Protein AF-A0A1Q4F430-F1 (afdb_monomer_lite)

Sequence (88 aa):
MPALPRRFETINFYFVKAKLGYESFWVRDISYKLGEQPTIQVSLDGGFLNRYREFLLEKALFRNGLSRHALSDMYDFQVDDWLNGFDR

Secondary structure (DSSP, 8-state):
------TT-EEE-GGGHHHHS--EEEEEEEEEE-SSS-EEEEEEEES---HHHHHHHHHHHHTTSS-HHHHHTS-HHHHHHHHHHH--

pLDDT: mean 86.09, std 7.97, range [45.28, 94.69]

Radius of gyration: 15.35 Å; chains: 1; bounding box: 33×31×41 Å

Structure (mmCIF, N/CA/C/O backbone):
data_AF-A0A1Q4F430-F1
#
_entry.id   AF-A0A1Q4F430-F1
#
loop_
_atom_site.group_PDB
_atom_site.id
_atom_site.type_symbol
_atom_site.label_atom_id
_atom_site.label_alt_id
_atom_site.label_comp_id
_atom_site.label_asym_id
_atom_site.label_entity_id
_atom_site.label_seq_id
_atom_site.pdbx_PDB_ins_code
_atom_site.Cartn_x
_atom_site.Cartn_y
_atom_site.Cartn_z
_atom_site.occupancy
_atom_site.B_iso_or_equiv
_atom_site.auth_seq_id
_atom_site.auth_comp_id
_atom_site.auth_asym_id
_atom_site.auth_atom_id
_atom_site.pdbx_PDB_model_num
ATOM 1 N N . MET A 1 1 ? -2.497 -3.734 26.143 1.00 45.28 1 MET A N 1
ATOM 2 C CA . MET A 1 1 ? -2.268 -2.504 25.350 1.00 45.28 1 MET A CA 1
ATOM 3 C C . MET A 1 1 ? -2.883 -2.711 23.974 1.00 45.28 1 MET A C 1
ATOM 5 O O . MET A 1 1 ? -2.745 -3.821 23.472 1.00 45.28 1 MET A O 1
ATOM 9 N N . PRO A 1 2 ? -3.582 -1.727 23.385 1.00 60.81 2 PRO A N 1
ATOM 10 C CA . PRO A 1 2 ? -4.055 -1.836 22.005 1.00 60.81 2 PRO A CA 1
ATOM 11 C C . PRO A 1 2 ? -2.858 -2.031 21.060 1.00 60.81 2 PRO A C 1
ATOM 13 O O . PRO A 1 2 ? -1.851 -1.335 21.190 1.00 60.81 2 PRO A O 1
ATOM 16 N N . ALA A 1 3 ? -2.942 -3.010 20.158 1.00 69.06 3 ALA A N 1
ATOM 17 C CA . ALA A 1 3 ? -1.903 -3.269 19.168 1.00 69.06 3 ALA A CA 1
ATOM 18 C C . ALA A 1 3 ? -2.061 -2.276 18.012 1.00 69.06 3 ALA A C 1
ATOM 20 O O . ALA A 1 3 ? -3.067 -2.298 17.305 1.00 69.06 3 ALA A O 1
ATOM 21 N N . LEU A 1 4 ? -1.084 -1.384 17.849 1.00 80.00 4 LEU A N 1
ATOM 22 C CA . LEU A 1 4 ? -1.003 -0.525 16.674 1.00 80.00 4 LEU A CA 1
ATOM 23 C C . LEU A 1 4 ? -0.305 -1.299 15.556 1.00 80.00 4 LEU A C 1
ATOM 25 O O . LEU A 1 4 ? 0.824 -1.754 15.779 1.00 80.00 4 LEU A O 1
ATOM 29 N N . PRO A 1 5 ? -0.944 -1.450 14.383 1.00 83.62 5 PRO A N 1
ATOM 30 C CA . PRO A 1 5 ? -0.306 -2.103 13.255 1.00 83.62 5 PRO A CA 1
ATOM 31 C C . PRO A 1 5 ? 0.944 -1.329 12.838 1.00 83.62 5 PRO A C 1
ATOM 33 O O . PRO A 1 5 ? 1.046 -0.119 13.048 1.00 83.62 5 PRO A O 1
ATOM 36 N N . ARG A 1 6 ? 1.916 -2.026 12.258 1.00 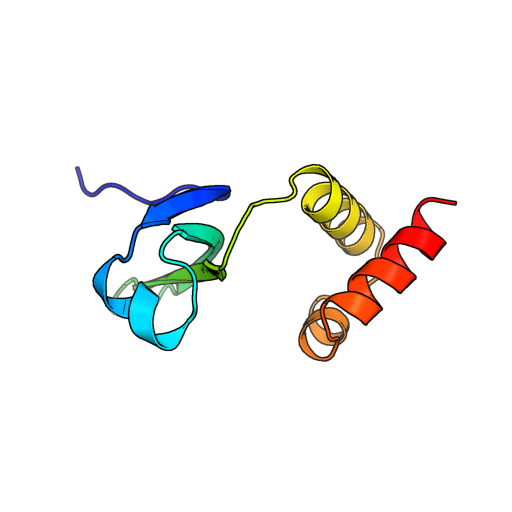89.06 6 ARG A N 1
ATOM 37 C CA . ARG A 1 6 ? 3.162 -1.437 11.755 1.00 89.06 6 ARG A CA 1
ATOM 38 C C . ARG A 1 6 ? 3.128 -1.353 10.242 1.00 89.06 6 ARG A C 1
ATOM 40 O O . ARG A 1 6 ? 2.530 -2.193 9.580 1.00 89.06 6 ARG A O 1
ATOM 47 N N . ARG A 1 7 ? 3.825 -0.367 9.675 1.00 90.94 7 ARG A N 1
ATOM 48 C CA . ARG A 1 7 ? 4.028 -0.313 8.225 1.00 90.94 7 ARG A CA 1
ATOM 49 C C . ARG A 1 7 ? 4.679 -1.613 7.752 1.00 90.94 7 ARG A C 1
ATOM 51 O O . ARG A 1 7 ? 5.585 -2.116 8.416 1.00 90.94 7 ARG A O 1
ATOM 58 N N . PHE A 1 8 ? 4.187 -2.146 6.637 1.00 92.62 8 PHE A N 1
ATOM 59 C CA . PHE A 1 8 ? 4.560 -3.440 6.058 1.00 92.62 8 PHE A CA 1
ATOM 60 C C . PHE A 1 8 ? 4.127 -4.686 6.845 1.00 92.62 8 PHE A C 1
ATOM 62 O O . PHE A 1 8 ? 4.447 -5.804 6.441 1.00 92.62 8 PHE A O 1
ATOM 69 N N . GLU A 1 9 ? 3.376 -4.534 7.938 1.00 92.00 9 GLU A N 1
ATOM 70 C CA . GLU A 1 9 ? 2.730 -5.667 8.598 1.00 92.00 9 GLU A CA 1
ATOM 71 C C . GLU A 1 9 ? 1.654 -6.266 7.690 1.00 92.00 9 GLU A C 1
ATOM 73 O O . GLU A 1 9 ? 0.962 -5.538 6.981 1.00 92.00 9 GLU A O 1
ATOM 78 N N . THR A 1 10 ? 1.523 -7.593 7.693 1.00 93.25 10 THR A N 1
ATOM 79 C CA . THR A 1 10 ? 0.527 -8.307 6.886 1.00 93.25 10 THR A CA 1
ATOM 80 C C . THR A 1 10 ? -0.692 -8.663 7.733 1.00 93.25 10 THR A C 1
ATOM 82 O O . THR A 1 10 ? -0.558 -9.226 8.816 1.00 93.25 10 THR A O 1
ATOM 85 N N . ILE A 1 11 ? -1.881 -8.370 7.215 1.00 91.94 11 ILE A N 1
ATOM 86 C CA . ILE A 1 11 ? -3.184 -8.652 7.812 1.00 91.94 11 ILE A CA 1
ATOM 87 C C . ILE A 1 11 ? -3.981 -9.504 6.822 1.00 91.94 11 ILE A C 1
ATOM 89 O O . ILE A 1 11 ? -4.054 -9.189 5.635 1.00 91.94 11 ILE A O 1
ATOM 93 N N . ASN A 1 12 ? -4.595 -10.582 7.309 1.00 92.88 12 ASN A N 1
ATOM 94 C CA . ASN A 1 12 ? -5.368 -11.497 6.471 1.00 92.88 12 ASN A CA 1
ATOM 95 C C . ASN A 1 12 ? -6.875 -11.300 6.679 1.00 92.88 12 ASN A C 1
ATOM 97 O O . ASN A 1 12 ? -7.379 -11.423 7.796 1.00 92.88 12 ASN A O 1
ATOM 101 N N . PHE A 1 13 ? -7.603 -11.076 5.587 1.00 92.88 13 PHE A N 1
ATOM 102 C CA . PHE A 1 13 ? -9.061 -11.005 5.543 1.00 92.88 13 PHE A CA 1
ATOM 103 C C . PHE A 1 13 ? -9.615 -12.139 4.679 1.00 92.88 13 PHE A C 1
ATOM 105 O O . PHE A 1 13 ? -9.951 -11.967 3.510 1.00 92.88 13 PHE A O 1
ATOM 112 N N . TYR A 1 14 ? -9.755 -13.329 5.259 1.00 92.38 14 TYR A N 1
ATOM 113 C CA . TYR A 1 14 ? -10.222 -14.507 4.515 1.00 92.38 14 TYR A CA 1
ATOM 114 C C . TYR A 1 14 ? -11.604 -14.319 3.869 1.00 92.38 14 TYR A C 1
ATOM 116 O O . TYR A 1 14 ? -11.875 -14.881 2.810 1.00 92.38 14 TYR A O 1
ATOM 124 N N . PHE A 1 15 ? -12.463 -13.486 4.464 1.00 93.62 15 PHE A N 1
ATOM 125 C CA . PHE A 1 15 ? -13.818 -13.245 3.968 1.00 93.62 15 PHE A CA 1
ATOM 126 C C . PHE A 1 15 ? -13.870 -12.488 2.630 1.00 93.62 15 PHE A C 1
ATOM 128 O O . PHE A 1 15 ? -14.877 -12.588 1.932 1.00 93.62 15 PHE A O 1
ATOM 135 N N . VAL A 1 16 ? -12.818 -11.755 2.234 1.00 92.81 16 VAL A N 1
ATOM 136 C CA . VAL A 1 16 ? -12.804 -11.022 0.948 1.00 92.81 16 VAL A CA 1
ATOM 137 C C . VAL A 1 16 ? -12.203 -11.820 -0.207 1.00 92.81 16 VAL A C 1
ATOM 139 O O . VAL A 1 16 ? -12.333 -11.402 -1.360 1.00 92.81 16 VAL A O 1
ATOM 142 N N . LYS A 1 17 ? -11.602 -12.986 0.072 1.00 91.88 17 LYS A N 1
ATOM 143 C CA . LYS A 1 17 ? -10.880 -13.803 -0.917 1.00 91.88 17 LYS A CA 1
ATOM 144 C C . LYS A 1 17 ? -11.719 -14.113 -2.152 1.00 91.88 17 LYS A C 1
ATOM 146 O O . LYS A 1 17 ? -11.239 -13.971 -3.271 1.00 91.88 17 LYS A O 1
ATOM 151 N N . ALA A 1 18 ? -12.987 -14.478 -1.957 1.00 92.56 18 ALA A N 1
ATOM 152 C CA . ALA A 1 18 ? -13.892 -14.827 -3.051 1.00 92.56 18 ALA A CA 1
ATOM 153 C C . ALA A 1 18 ? -14.161 -13.658 -4.017 1.00 92.56 18 ALA A C 1
ATOM 155 O O . ALA A 1 18 ? -14.453 -13.890 -5.185 1.00 92.56 18 ALA A O 1
ATOM 156 N N . LYS A 1 19 ? -14.060 -12.409 -3.541 1.00 93.62 19 LYS A N 1
ATOM 157 C CA . LYS A 1 19 ? -14.311 -11.208 -4.346 1.00 93.62 19 LYS A CA 1
ATOM 158 C C . LYS A 1 19 ? -13.041 -10.654 -4.990 1.00 93.62 19 LYS A C 1
ATOM 160 O O . LYS A 1 19 ? -13.106 -10.163 -6.110 1.00 93.62 19 LYS A O 1
ATOM 165 N N . LEU A 1 20 ? -11.920 -10.678 -4.270 1.00 91.88 20 LEU A N 1
ATOM 166 C CA . LEU A 1 20 ? -10.685 -10.000 -4.681 1.00 91.88 20 LEU A CA 1
ATOM 167 C C . LEU A 1 20 ? -9.618 -10.947 -5.247 1.00 91.88 20 LEU A C 1
ATOM 169 O O . LEU A 1 20 ? -8.676 -10.485 -5.879 1.00 91.88 20 LEU A O 1
ATOM 173 N N . GLY A 1 21 ? -9.747 -12.261 -5.040 1.00 91.31 21 GLY A N 1
ATOM 174 C CA . GLY A 1 21 ? -8.756 -13.256 -5.468 1.00 91.31 21 GLY A CA 1
ATOM 175 C C . GLY A 1 21 ? -7.554 -13.400 -4.527 1.00 91.31 21 GLY A C 1
ATOM 176 O O . GLY A 1 21 ? -6.729 -14.288 -4.725 1.00 91.31 21 GLY A O 1
ATOM 177 N N . TYR A 1 22 ? -7.472 -12.580 -3.478 1.00 91.25 22 TYR A N 1
ATOM 178 C CA . TYR A 1 22 ? -6.451 -12.634 -2.434 1.00 91.25 22 TYR A CA 1
ATOM 179 C C . TYR A 1 22 ? -7.063 -12.324 -1.059 1.00 91.25 22 TYR A C 1
ATOM 181 O O . TYR A 1 22 ? -8.044 -11.584 -0.957 1.00 91.25 22 TYR A O 1
ATOM 189 N N . GLU A 1 23 ? -6.495 -12.901 0.003 1.00 93.62 23 GLU A N 1
ATOM 190 C CA . GLU A 1 23 ? -6.861 -12.600 1.398 1.00 93.62 23 GLU A CA 1
ATOM 191 C C . GLU A 1 23 ? -5.815 -11.776 2.153 1.00 93.62 23 GLU A C 1
ATOM 193 O O . GLU A 1 23 ? -6.128 -11.241 3.214 1.00 93.62 23 GLU A O 1
ATOM 198 N N . SER A 1 24 ? -4.583 -11.707 1.649 1.00 94.00 24 SER A N 1
ATOM 199 C CA . SER A 1 24 ? -3.470 -11.057 2.336 1.00 94.00 24 SER A CA 1
ATOM 200 C C . SER A 1 24 ? -3.338 -9.609 1.901 1.00 94.00 24 SER A C 1
ATOM 202 O O . SER A 1 24 ? -3.313 -9.300 0.708 1.00 94.00 24 SER A O 1
ATOM 204 N N . PHE A 1 25 ? -3.235 -8.738 2.895 1.00 94.69 25 PHE A N 1
ATOM 205 C CA . PHE A 1 25 ? -3.044 -7.309 2.737 1.00 94.69 25 PHE A CA 1
ATOM 206 C C . PHE A 1 25 ? -1.863 -6.876 3.578 1.00 94.69 25 PHE A C 1
ATOM 208 O O . PHE A 1 25 ? -1.638 -7.428 4.650 1.00 94.69 25 PHE A O 1
ATOM 215 N N . TRP A 1 26 ? -1.134 -5.865 3.141 1.00 94.56 26 TRP A N 1
ATOM 216 C CA . TRP A 1 26 ? -0.054 -5.281 3.920 1.00 94.56 26 TRP A CA 1
ATOM 217 C C . TRP A 1 26 ? -0.336 -3.812 4.218 1.00 94.56 26 TRP A C 1
ATOM 219 O O . TRP A 1 26 ? -1.010 -3.111 3.463 1.00 94.56 26 TRP A O 1
ATOM 229 N N . VAL A 1 27 ? 0.156 -3.348 5.363 1.00 92.69 27 VAL A N 1
ATOM 230 C CA . VAL A 1 27 ? -0.034 -1.972 5.822 1.00 92.69 27 VAL A CA 1
ATOM 231 C C . VAL A 1 27 ? 0.842 -1.036 5.001 1.00 92.69 27 VAL A C 1
ATOM 233 O O . VAL A 1 27 ? 2.059 -0.986 5.199 1.00 92.69 27 VAL A O 1
ATOM 236 N N . ARG A 1 28 ? 0.221 -0.269 4.103 1.00 90.88 28 ARG A N 1
ATOM 237 C CA . ARG A 1 28 ? 0.910 0.719 3.270 1.00 90.88 28 ARG A CA 1
ATOM 238 C C . ARG A 1 28 ? 1.277 1.967 4.049 1.00 90.88 28 ARG A C 1
ATOM 240 O O . ARG A 1 28 ? 2.424 2.407 4.007 1.00 90.88 28 ARG A O 1
ATOM 247 N N . ASP A 1 29 ? 0.292 2.541 4.729 1.00 88.94 29 ASP A N 1
ATOM 248 C CA . ASP A 1 29 ? 0.443 3.813 5.427 1.00 88.94 29 ASP A CA 1
ATOM 249 C C . ASP A 1 29 ? -0.448 3.877 6.666 1.00 88.94 29 ASP A C 1
ATOM 251 O O . ASP A 1 29 ? -1.527 3.278 6.710 1.00 88.94 29 ASP A O 1
ATOM 255 N N . ILE A 1 30 ? 0.011 4.616 7.673 1.00 90.38 30 ILE A N 1
ATOM 256 C CA . ILE A 1 30 ? -0.711 4.833 8.924 1.00 90.38 30 ILE A CA 1
ATOM 257 C C . ILE A 1 30 ? -0.800 6.334 9.139 1.00 90.38 30 ILE A C 1
ATOM 259 O O . ILE A 1 30 ? 0.199 7.001 9.403 1.00 90.38 30 ILE A O 1
ATOM 263 N N . SER A 1 31 ? -2.018 6.855 9.053 1.00 87.81 31 SER A N 1
ATOM 264 C CA . SER A 1 31 ? -2.296 8.273 9.234 1.00 87.81 31 SER A CA 1
ATOM 265 C C . SER A 1 31 ? -3.035 8.512 10.544 1.00 87.81 31 SER A C 1
ATOM 267 O O . SER A 1 31 ? -3.951 7.775 10.919 1.00 87.81 31 SER A O 1
ATOM 269 N N . TYR A 1 32 ? -2.622 9.561 11.245 1.00 87.50 32 TYR A N 1
ATOM 270 C CA . TYR A 1 32 ? -3.192 9.963 12.523 1.00 87.50 32 TYR A CA 1
ATOM 271 C C . TYR A 1 32 ? -3.958 11.262 12.324 1.00 87.50 32 TYR A C 1
ATOM 273 O O . TYR A 1 32 ? -3.399 12.255 11.858 1.00 87.50 32 TYR A O 1
ATOM 281 N N . LYS A 1 33 ? -5.239 11.261 12.685 1.00 86.00 33 LYS A N 1
ATOM 282 C CA . LYS A 1 33 ? -6.070 12.464 12.711 1.00 86.00 33 LYS A CA 1
ATOM 283 C C . LYS A 1 33 ? -6.298 12.848 14.167 1.00 86.00 33 LYS A C 1
ATOM 285 O O . LYS A 1 33 ? -7.005 12.154 14.897 1.00 86.00 33 LYS A O 1
ATOM 290 N N . LEU A 1 34 ? -5.655 13.937 14.581 1.00 80.81 34 LEU A N 1
ATOM 291 C CA . LEU A 1 34 ? -5.814 14.529 15.905 1.00 80.81 34 LEU A CA 1
ATOM 292 C C . LEU A 1 34 ? -7.010 15.491 15.850 1.00 80.81 34 LEU A C 1
ATOM 294 O O . LEU A 1 34 ? -6.882 16.618 15.385 1.00 80.81 34 LEU A O 1
ATOM 298 N N . GLY A 1 35 ? -8.181 15.004 16.254 1.00 81.81 35 GLY A N 1
ATOM 299 C CA . GLY A 1 35 ? -9.394 15.802 16.462 1.00 81.81 35 GLY A CA 1
ATOM 300 C C . GLY A 1 35 ? -9.945 15.574 17.870 1.00 81.81 35 GLY A C 1
ATOM 301 O O . GLY A 1 35 ? -9.251 15.007 18.713 1.00 81.81 35 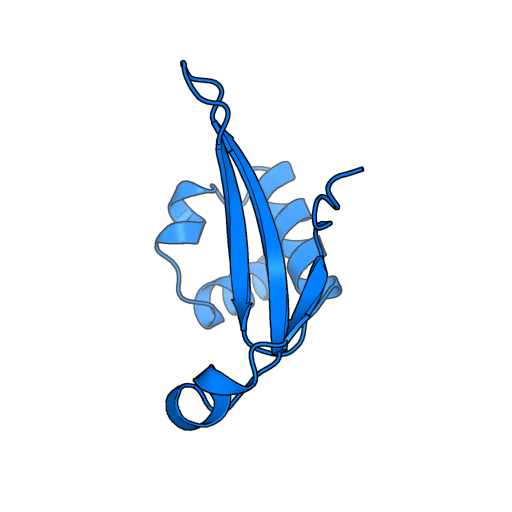GLY A O 1
ATOM 302 N N . GLU A 1 36 ? -11.204 15.952 18.118 1.00 79.75 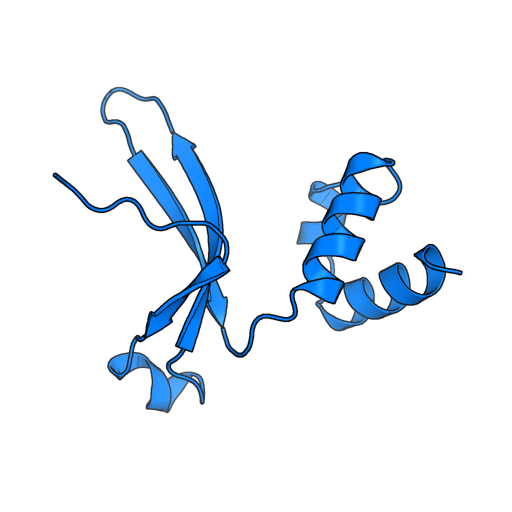36 GLU A N 1
ATOM 303 C CA . GLU A 1 36 ? -11.882 15.682 19.402 1.00 79.75 36 GLU A CA 1
ATOM 304 C C . GLU A 1 36 ? -11.884 14.186 19.763 1.00 79.75 36 GLU A C 1
ATOM 306 O O . GLU A 1 36 ? -11.796 13.822 20.934 1.00 79.75 36 GLU A O 1
ATOM 311 N N . GLN A 1 37 ? -11.914 13.315 18.748 1.00 85.56 37 GLN A N 1
ATOM 312 C CA . GLN A 1 37 ? -11.685 11.879 18.881 1.00 85.56 37 GLN A CA 1
ATOM 313 C C . GLN A 1 37 ? -10.471 11.474 18.032 1.00 85.56 37 GLN A C 1
ATOM 315 O O . GLN A 1 37 ? -10.552 11.484 16.797 1.00 85.56 37 GLN A O 1
ATOM 320 N N . PRO A 1 38 ? -9.334 11.118 18.660 1.00 82.62 38 PRO A N 1
ATOM 321 C CA . PRO A 1 38 ? -8.154 10.653 17.945 1.00 82.62 38 PRO A CA 1
ATOM 322 C C . PRO A 1 38 ? -8.500 9.430 17.100 1.00 82.62 38 PRO A C 1
ATOM 324 O O . PRO A 1 38 ? -8.922 8.400 17.624 1.00 82.62 38 PRO A O 1
ATOM 327 N N . THR A 1 39 ? -8.321 9.544 15.787 1.00 87.56 39 THR A N 1
ATOM 328 C CA . THR A 1 39 ? -8.611 8.455 14.851 1.00 87.56 39 THR A CA 1
ATOM 329 C C . THR A 1 39 ? -7.335 8.026 14.152 1.00 87.56 39 THR A C 1
ATOM 331 O O . THR A 1 39 ? -6.545 8.858 13.695 1.00 87.56 39 THR A O 1
ATOM 334 N N . ILE A 1 40 ? -7.148 6.714 14.050 1.00 87.25 40 ILE A N 1
ATOM 335 C CA . ILE A 1 40 ? -6.047 6.100 13.315 1.00 87.25 40 ILE A CA 1
ATOM 336 C C . ILE A 1 40 ? -6.640 5.490 12.055 1.00 87.25 40 ILE A C 1
ATOM 338 O O . ILE A 1 40 ? -7.500 4.615 12.126 1.00 87.25 40 ILE A O 1
ATOM 342 N N . GLN A 1 41 ? -6.192 5.973 10.903 1.00 89.25 41 GLN A N 1
ATOM 343 C CA . GLN A 1 41 ? -6.594 5.453 9.607 1.00 89.25 41 GLN A CA 1
ATOM 344 C C . GLN A 1 41 ? -5.425 4.667 9.015 1.00 89.25 41 GLN A C 1
ATOM 346 O O . GLN A 1 41 ? -4.363 5.224 8.726 1.00 89.25 41 GLN A O 1
ATOM 351 N N . VAL A 1 42 ? -5.645 3.366 8.832 1.00 90.31 42 VAL A N 1
ATOM 352 C CA . VAL A 1 42 ? -4.672 2.421 8.276 1.00 90.31 42 VAL A CA 1
ATOM 353 C C . VAL A 1 42 ? -5.047 2.142 6.825 1.00 90.31 42 VAL A C 1
ATOM 355 O O . VAL A 1 42 ? -6.156 1.686 6.550 1.00 90.31 42 VAL A O 1
ATOM 358 N N . SER A 1 43 ? -4.134 2.432 5.901 1.00 91.38 43 SER A N 1
ATOM 359 C CA . SER A 1 43 ? -4.287 2.098 4.483 1.00 91.38 43 SER A CA 1
ATOM 360 C C . SER A 1 43 ? -3.643 0.748 4.204 1.00 91.38 43 SER A C 1
ATOM 362 O O . SER A 1 43 ? -2.502 0.512 4.605 1.00 91.38 43 SER A O 1
ATOM 364 N N . LEU A 1 44 ? -4.367 -0.120 3.505 1.00 91.69 44 LEU A N 1
ATOM 365 C CA . LEU A 1 44 ? -3.957 -1.486 3.211 1.00 91.69 44 LEU A CA 1
ATOM 366 C C . LEU A 1 44 ? -3.921 -1.706 1.704 1.00 91.69 44 LEU A C 1
ATOM 368 O O . LEU A 1 44 ? -4.888 -1.353 1.032 1.00 91.69 44 LEU A O 1
ATOM 372 N N . ASP A 1 45 ? -2.863 -2.350 1.223 1.00 91.69 45 ASP A N 1
ATOM 373 C CA . ASP A 1 45 ? -2.755 -2.792 -0.166 1.00 91.69 45 ASP A CA 1
ATOM 374 C C . ASP A 1 45 ? -2.764 -4.318 -0.242 1.00 91.69 45 ASP A C 1
ATOM 376 O O . ASP A 1 45 ? -2.273 -5.019 0.646 1.00 91.69 45 ASP A O 1
ATOM 380 N N . GLY A 1 46 ? -3.394 -4.828 -1.296 1.00 90.94 46 GLY A N 1
ATOM 381 C CA . GLY A 1 46 ? -3.588 -6.253 -1.523 1.00 90.94 46 GLY A CA 1
ATOM 382 C C . GLY A 1 46 ? -2.371 -6.943 -2.129 1.00 90.94 46 GLY A C 1
ATOM 383 O O . GLY A 1 46 ? -1.606 -6.342 -2.880 1.00 90.94 46 GLY A O 1
ATOM 384 N N . GLY A 1 47 ? -2.229 -8.238 -1.854 1.00 86.75 47 GLY A N 1
ATOM 385 C CA . GLY A 1 47 ? -1.211 -9.079 -2.480 1.00 86.75 47 GLY A CA 1
ATOM 386 C C . GLY A 1 47 ? 0.126 -9.082 -1.739 1.00 86.75 47 GLY A C 1
ATOM 387 O O . GLY A 1 47 ? 0.187 -8.928 -0.519 1.00 86.75 47 GLY A O 1
ATOM 388 N N . PHE A 1 48 ? 1.208 -9.332 -2.479 1.00 85.88 48 PHE A N 1
ATOM 389 C CA . PHE A 1 48 ? 2.545 -9.493 -1.909 1.00 85.88 48 PHE A CA 1
ATOM 390 C C . PHE A 1 48 ? 3.299 -8.165 -1.864 1.00 85.88 48 PHE A C 1
ATOM 392 O O . PHE A 1 48 ? 3.465 -7.493 -2.879 1.00 85.88 48 PHE A O 1
ATOM 399 N N . LEU A 1 49 ? 3.822 -7.827 -0.686 1.00 88.38 49 LEU A N 1
ATOM 400 C CA . LEU A 1 49 ? 4.687 -6.668 -0.503 1.00 88.38 49 LEU A CA 1
ATOM 401 C C . LEU A 1 49 ? 6.006 -6.830 -1.274 1.00 88.38 49 LEU A C 1
ATOM 403 O O . LEU A 1 49 ? 6.819 -7.703 -0.958 1.00 88.38 49 LEU A O 1
ATOM 407 N N . ASN A 1 50 ? 6.280 -5.904 -2.193 1.00 90.12 50 ASN A N 1
ATOM 408 C CA . ASN A 1 50 ? 7.605 -5.724 -2.779 1.00 90.12 50 ASN A CA 1
ATOM 409 C C . ASN A 1 50 ? 8.371 -4.613 -2.041 1.00 90.12 50 ASN A C 1
ATOM 411 O O . ASN A 1 50 ? 8.269 -3.435 -2.376 1.00 90.12 50 ASN A O 1
ATOM 415 N N . ARG A 1 51 ? 9.189 -4.992 -1.049 1.00 88.75 51 ARG A N 1
ATOM 416 C CA . ARG A 1 51 ? 9.964 -4.025 -0.246 1.00 88.75 51 ARG A CA 1
ATOM 417 C C . ARG A 1 51 ? 10.945 -3.179 -1.058 1.00 88.75 51 ARG A C 1
ATOM 419 O O . ARG A 1 51 ? 11.218 -2.049 -0.669 1.00 88.75 51 ARG A O 1
ATOM 426 N N . TYR A 1 52 ? 11.481 -3.710 -2.155 1.00 90.06 52 TYR A N 1
ATOM 427 C CA . TYR A 1 52 ? 12.422 -2.968 -2.992 1.00 90.06 52 TYR A CA 1
ATOM 428 C C . TYR A 1 52 ? 11.713 -1.859 -3.778 1.00 90.06 52 TYR A C 1
ATOM 430 O O . TYR A 1 52 ? 12.188 -0.726 -3.798 1.00 90.06 52 TYR A O 1
ATOM 438 N N . ARG A 1 53 ? 10.532 -2.1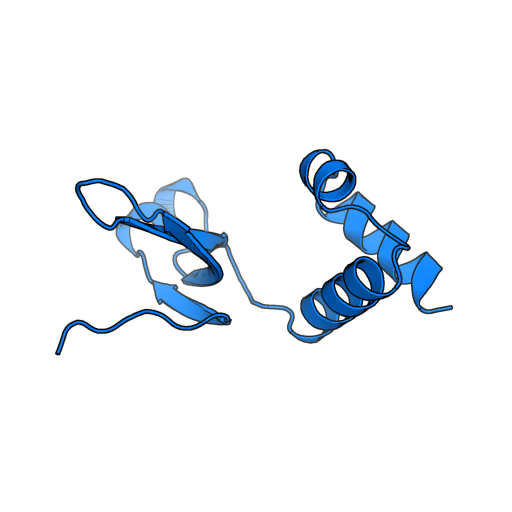53 -4.335 1.00 89.88 53 ARG A N 1
ATOM 439 C CA . ARG A 1 53 ? 9.686 -1.153 -5.001 1.00 89.88 53 ARG A CA 1
ATOM 440 C C . ARG A 1 53 ? 9.309 -0.014 -4.053 1.00 89.88 53 ARG A C 1
ATOM 442 O O . ARG A 1 53 ? 9.507 1.149 -4.391 1.00 89.88 53 ARG A O 1
ATOM 449 N N . GLU A 1 54 ? 8.837 -0.347 -2.851 1.00 90.44 54 GLU A N 1
ATOM 450 C CA . GLU A 1 54 ? 8.450 0.655 -1.847 1.00 90.44 54 GLU A CA 1
ATOM 451 C C . GLU A 1 54 ? 9.633 1.534 -1.421 1.00 90.44 54 GLU A C 1
ATOM 453 O O . GLU A 1 54 ? 9.486 2.742 -1.244 1.00 90.44 54 GLU A O 1
ATOM 458 N N . PHE A 1 55 ? 10.834 0.957 -1.333 1.00 90.00 55 PHE A N 1
ATOM 459 C CA . PHE A 1 55 ? 12.055 1.716 -1.079 1.00 90.00 55 PHE A CA 1
ATOM 460 C C . PHE A 1 55 ? 12.390 2.698 -2.215 1.00 90.00 55 PHE A C 1
ATOM 462 O O . PHE A 1 55 ? 12.714 3.856 -1.945 1.00 90.00 55 PHE A O 1
ATOM 469 N N . LEU A 1 56 ? 12.309 2.271 -3.482 1.00 89.25 56 LEU A N 1
ATOM 470 C CA . LEU A 1 56 ? 12.542 3.161 -4.627 1.00 89.25 56 LEU A CA 1
ATOM 471 C C . LEU A 1 56 ? 11.526 4.306 -4.663 1.00 89.25 56 LEU A C 1
ATOM 473 O O . LEU A 1 56 ? 11.895 5.452 -4.919 1.00 89.25 56 LEU A O 1
ATOM 477 N N . LEU A 1 57 ? 10.268 4.008 -4.347 1.00 88.69 57 LEU A N 1
ATOM 478 C CA . LEU A 1 57 ? 9.198 4.991 -4.265 1.00 88.69 57 LEU A CA 1
ATOM 479 C C . LEU A 1 57 ? 9.452 6.018 -3.155 1.00 88.69 57 LEU A C 1
ATOM 481 O O . LEU A 1 57 ? 9.354 7.221 -3.391 1.00 88.69 57 LEU A O 1
ATOM 485 N N . GLU A 1 58 ? 9.871 5.582 -1.967 1.00 88.25 58 GLU A N 1
ATOM 486 C CA . GLU A 1 58 ? 10.286 6.492 -0.893 1.00 88.25 58 GLU A CA 1
ATOM 487 C C . GLU A 1 58 ? 11.489 7.354 -1.281 1.00 88.25 58 GLU A C 1
ATOM 489 O O . GLU A 1 58 ? 11.486 8.563 -1.041 1.00 88.25 58 GLU A O 1
ATOM 494 N N . LYS A 1 59 ? 12.503 6.755 -1.915 1.00 88.75 59 LYS A N 1
ATOM 495 C CA . LYS A 1 59 ? 13.685 7.462 -2.428 1.00 88.75 59 LYS A CA 1
ATOM 496 C C . LYS A 1 59 ? 13.282 8.536 -3.444 1.00 88.75 59 LYS A C 1
ATOM 498 O O . LYS A 1 59 ? 13.822 9.642 -3.398 1.00 88.75 59 LYS A O 1
ATOM 503 N N . ALA A 1 60 ? 12.332 8.236 -4.327 1.00 86.81 60 ALA A N 1
ATOM 504 C CA . ALA A 1 60 ? 11.808 9.164 -5.324 1.00 86.81 60 ALA A CA 1
ATOM 505 C C . ALA A 1 60 ? 11.025 10.328 -4.700 1.00 86.81 60 ALA A C 1
ATOM 507 O O . ALA A 1 60 ? 11.272 11.488 -5.043 1.00 86.81 60 ALA A O 1
ATOM 508 N N . LEU A 1 61 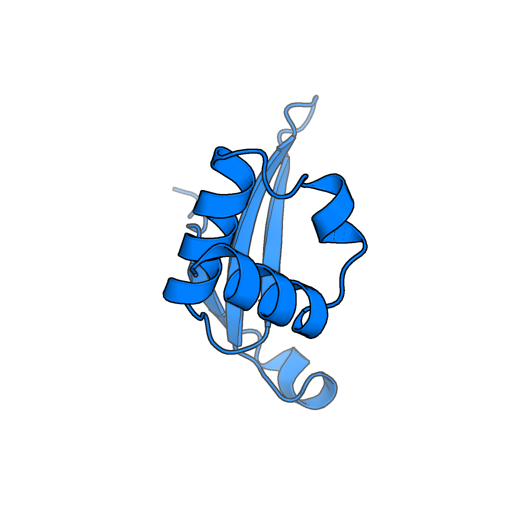? 10.137 10.028 -3.746 1.00 85.62 61 LEU A N 1
ATOM 509 C CA . LEU A 1 61 ? 9.384 11.029 -2.986 1.00 85.62 61 LEU A CA 1
ATOM 510 C C . LEU A 1 61 ? 10.325 11.947 -2.191 1.00 85.62 61 LEU A C 1
ATOM 512 O O . LEU A 1 61 ? 10.145 13.161 -2.180 1.00 85.62 61 LEU A O 1
ATOM 516 N N . PHE A 1 62 ? 11.349 11.382 -1.543 1.00 86.56 62 PHE A N 1
ATOM 517 C CA . PHE A 1 62 ? 12.314 12.143 -0.747 1.00 86.56 62 PHE A CA 1
ATOM 518 C C . PHE A 1 62 ? 13.173 13.081 -1.601 1.00 86.56 62 PHE A C 1
ATOM 520 O O . PHE A 1 62 ? 13.468 14.202 -1.196 1.00 86.56 62 PHE A O 1
ATOM 527 N N . ARG A 1 63 ? 13.570 12.642 -2.800 1.00 85.00 63 ARG A N 1
ATOM 528 C CA . ARG A 1 63 ? 14.396 13.435 -3.725 1.00 85.00 63 ARG A CA 1
ATOM 529 C C . ARG A 1 63 ? 13.593 14.451 -4.556 1.00 85.00 63 ARG A C 1
ATOM 531 O O . ARG A 1 63 ? 14.161 15.030 -5.476 1.00 85.00 63 ARG A O 1
ATOM 538 N N . ASN A 1 64 ? 12.309 14.678 -4.246 1.00 70.19 64 ASN A N 1
ATOM 539 C CA . ASN A 1 64 ? 11.370 15.523 -5.006 1.00 70.19 64 ASN A CA 1
ATOM 540 C C . ASN A 1 64 ? 11.194 15.118 -6.487 1.00 70.19 64 ASN A C 1
ATOM 542 O O . ASN A 1 64 ? 10.745 15.929 -7.294 1.00 70.19 64 ASN A O 1
ATOM 546 N N . GLY A 1 65 ? 11.528 13.876 -6.858 1.00 68.94 65 GLY A N 1
ATOM 547 C CA . GLY A 1 65 ? 11.348 13.381 -8.228 1.00 68.94 65 GLY A CA 1
ATOM 548 C C . GLY A 1 65 ? 9.883 13.082 -8.558 1.00 68.94 65 GLY A C 1
ATOM 549 O O . GLY A 1 65 ? 9.454 13.272 -9.692 1.00 68.94 65 GLY A O 1
ATOM 550 N N . LEU A 1 66 ? 9.103 12.677 -7.553 1.00 77.25 66 LEU A N 1
ATOM 551 C CA . LEU A 1 66 ? 7.677 12.379 -7.665 1.00 77.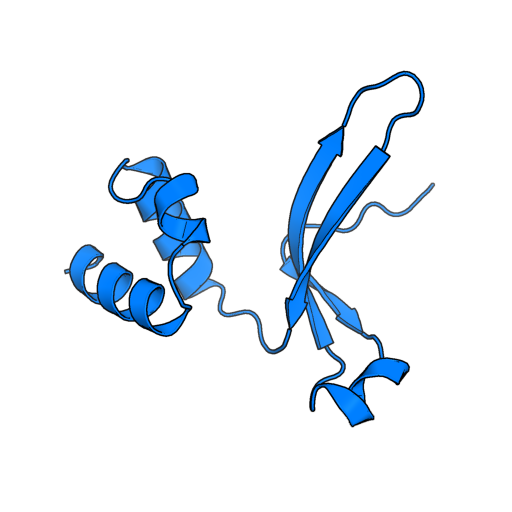25 66 LEU A CA 1
ATOM 552 C C . LEU A 1 66 ? 6.939 13.039 -6.493 1.00 77.25 66 LEU A C 1
ATOM 554 O O . LEU A 1 66 ? 7.369 12.916 -5.347 1.00 77.25 66 LEU A O 1
ATOM 558 N N . SER A 1 67 ? 5.844 13.758 -6.749 1.00 80.12 67 SER A N 1
ATOM 559 C CA . SER A 1 67 ? 5.020 14.327 -5.673 1.00 80.12 67 SER A CA 1
ATOM 560 C C . SER A 1 67 ? 3.971 13.312 -5.207 1.00 80.12 67 SER A C 1
ATOM 562 O O . SER A 1 67 ? 3.495 12.494 -5.993 1.00 80.12 67 SER A O 1
ATOM 564 N N . ARG A 1 68 ? 3.559 13.377 -3.932 1.00 76.88 68 ARG A N 1
ATOM 565 C CA . ARG A 1 68 ? 2.493 12.497 -3.407 1.00 76.88 68 ARG A CA 1
ATOM 566 C C . ARG A 1 68 ? 1.159 12.674 -4.139 1.00 76.88 68 ARG A C 1
ATOM 568 O O . ARG A 1 68 ? 0.412 11.713 -4.250 1.00 76.88 68 ARG A O 1
ATOM 575 N N . HIS A 1 69 ? 0.883 13.883 -4.631 1.00 79.19 69 HIS A N 1
ATOM 576 C CA . HIS A 1 69 ? -0.301 14.167 -5.443 1.00 79.19 69 HIS A CA 1
ATOM 577 C C . HIS A 1 69 ? -0.206 13.528 -6.829 1.00 79.19 69 HIS A C 1
ATOM 579 O O . HIS A 1 69 ? -1.166 12.928 -7.282 1.00 79.19 69 HIS A O 1
ATOM 585 N N . ALA A 1 70 ? 0.960 13.584 -7.479 1.00 80.00 70 ALA A N 1
ATOM 586 C CA . ALA A 1 70 ? 1.146 12.902 -8.757 1.00 80.00 70 ALA A CA 1
ATOM 587 C C . ALA A 1 70 ? 1.004 11.380 -8.602 1.00 80.00 70 ALA A C 1
ATOM 589 O O . ALA A 1 70 ? 0.382 10.735 -9.435 1.00 80.00 70 ALA A O 1
ATOM 590 N N . LEU A 1 71 ? 1.517 10.819 -7.501 1.00 82.06 71 LEU A N 1
ATOM 591 C CA . LEU A 1 71 ? 1.404 9.390 -7.217 1.00 82.06 71 LEU A CA 1
ATOM 592 C C . LEU A 1 71 ? -0.056 8.917 -7.098 1.00 82.06 71 LEU A C 1
ATOM 594 O O . LEU A 1 71 ? -0.355 7.812 -7.536 1.00 82.06 71 LEU A O 1
ATOM 598 N N . SER A 1 72 ? -0.965 9.719 -6.525 1.00 78.62 72 SER A N 1
ATOM 599 C CA . SER A 1 72 ? -2.368 9.304 -6.358 1.00 78.62 72 SER A CA 1
ATOM 600 C C . SER A 1 72 ? -3.136 9.178 -7.671 1.00 78.62 72 SER A C 1
ATOM 602 O O . SER A 1 72 ? -4.141 8.472 -7.709 1.00 78.62 72 SER A O 1
ATOM 604 N N . ASP A 1 73 ? -2.659 9.840 -8.724 1.00 85.00 73 ASP A N 1
ATOM 605 C CA . ASP A 1 73 ? -3.298 9.846 -10.041 1.00 85.00 73 ASP A CA 1
ATOM 606 C C . ASP A 1 73 ? -2.703 8.788 -10.987 1.00 85.00 73 ASP A C 1
ATOM 608 O O . ASP A 1 73 ? -3.184 8.614 -12.108 1.00 85.00 73 ASP A O 1
ATOM 612 N N . MET A 1 74 ? -1.656 8.078 -10.554 1.00 85.81 74 MET A N 1
ATOM 613 C CA . MET A 1 74 ? -0.962 7.072 -11.355 1.00 85.81 74 MET A CA 1
ATOM 614 C C . MET A 1 74 ? -1.466 5.662 -11.055 1.00 85.81 74 MET A C 1
ATOM 616 O O . MET A 1 74 ? -1.677 5.274 -9.907 1.00 85.81 74 MET A O 1
ATOM 620 N N . TYR A 1 75 ? -1.585 4.857 -12.107 1.00 85.81 75 TYR A N 1
ATOM 621 C CA . TYR A 1 75 ? -1.740 3.412 -11.973 1.00 85.81 75 TYR A CA 1
ATOM 622 C C . TYR A 1 75 ? -0.406 2.754 -11.600 1.00 85.81 75 TYR A C 1
ATOM 624 O O . TYR A 1 75 ? 0.659 3.242 -11.980 1.00 85.81 75 TYR A O 1
ATOM 632 N N . ASP A 1 76 ? -0.456 1.589 -10.947 1.00 83.44 76 ASP A N 1
ATOM 633 C CA . ASP A 1 76 ? 0.744 0.874 -10.484 1.00 83.44 76 ASP A CA 1
ATOM 634 C C . ASP A 1 76 ? 1.786 0.624 -11.582 1.00 83.44 76 ASP A C 1
ATOM 636 O O . ASP A 1 76 ? 2.975 0.813 -11.343 1.00 83.44 76 ASP A O 1
ATOM 640 N N . PHE A 1 77 ? 1.353 0.279 -12.799 1.00 85.88 77 PHE A N 1
ATOM 641 C CA . PHE A 1 77 ? 2.268 0.062 -13.926 1.00 85.88 77 PHE A CA 1
ATOM 642 C C . PHE A 1 77 ? 2.987 1.349 -14.360 1.00 85.88 77 PHE A C 1
ATOM 644 O O . PHE A 1 77 ? 4.143 1.304 -14.766 1.00 85.88 77 PHE A O 1
ATOM 651 N N . GLN A 1 78 ? 2.331 2.510 -14.244 1.00 88.81 78 GLN A N 1
ATOM 652 C CA . GLN A 1 78 ? 2.945 3.802 -14.563 1.00 88.81 78 GLN A CA 1
ATOM 653 C C . GLN A 1 78 ? 3.970 4.186 -13.500 1.00 88.81 78 GLN A C 1
ATOM 655 O O . GLN A 1 78 ? 4.998 4.782 -13.818 1.00 88.81 78 GLN A O 1
ATOM 660 N N . VAL A 1 79 ? 3.684 3.854 -12.238 1.00 87.12 79 VAL A N 1
ATOM 661 C CA . VAL A 1 79 ? 4.630 4.027 -11.134 1.00 87.12 79 VAL A CA 1
ATOM 662 C C . VAL A 1 79 ? 5.862 3.161 -11.378 1.00 87.12 79 VAL A C 1
ATOM 664 O O . VAL A 1 79 ? 6.977 3.662 -11.277 1.00 87.12 79 VAL A O 1
ATOM 667 N N . ASP A 1 80 ? 5.676 1.900 -11.765 1.00 88.06 80 ASP A N 1
ATOM 668 C CA . ASP A 1 80 ? 6.780 0.981 -12.049 1.00 88.06 80 ASP A CA 1
ATOM 669 C C . ASP A 1 80 ? 7.647 1.460 -13.219 1.00 88.06 80 ASP A C 1
ATOM 671 O O . ASP A 1 80 ? 8.871 1.520 -13.091 1.00 88.06 80 ASP A O 1
ATOM 675 N N . ASP A 1 81 ? 7.034 1.871 -14.332 1.00 89.31 81 ASP A N 1
ATOM 676 C CA . ASP A 1 81 ? 7.751 2.431 -15.483 1.00 89.31 81 ASP A CA 1
ATOM 677 C C . ASP A 1 81 ? 8.550 3.685 -15.106 1.00 89.31 81 ASP A C 1
ATOM 679 O O . ASP A 1 81 ? 9.709 3.839 -15.504 1.00 89.31 81 ASP A O 1
ATOM 683 N N . TRP A 1 82 ? 7.964 4.566 -14.292 1.00 89.44 82 TRP A N 1
ATOM 684 C CA . TRP A 1 82 ? 8.639 5.767 -13.814 1.00 89.44 82 TRP A CA 1
ATOM 685 C C . TRP A 1 82 ? 9.820 5.426 -12.895 1.00 89.44 82 TRP A C 1
ATOM 687 O O . TRP A 1 82 ? 10.916 5.959 -13.076 1.00 89.44 82 TRP A O 1
ATOM 697 N N . LEU A 1 83 ? 9.634 4.500 -11.945 1.00 87.94 83 LEU A N 1
ATOM 698 C CA . LEU A 1 83 ? 10.691 4.058 -11.028 1.00 87.94 83 LEU A CA 1
ATOM 699 C C . LEU A 1 83 ? 11.850 3.392 -11.778 1.00 87.94 83 LEU A C 1
ATOM 701 O O . LEU A 1 83 ? 13.010 3.647 -11.452 1.00 87.94 83 LEU A O 1
ATOM 705 N N . ASN A 1 84 ? 11.554 2.609 -12.817 1.00 85.88 84 ASN A N 1
ATOM 706 C CA . ASN A 1 84 ? 12.563 2.013 -13.694 1.00 85.88 84 ASN A CA 1
ATOM 707 C C . ASN A 1 84 ? 13.388 3.069 -14.446 1.00 85.88 84 ASN A C 1
ATOM 709 O O . ASN A 1 84 ? 14.576 2.861 -14.694 1.00 85.88 84 ASN A O 1
ATOM 713 N N . GLY A 1 85 ? 12.773 4.194 -14.823 1.00 83.69 85 GLY A N 1
ATOM 714 C CA . GLY A 1 85 ? 13.472 5.334 -15.418 1.00 83.69 85 GLY A CA 1
ATOM 715 C C . GLY A 1 85 ? 14.294 6.141 -14.409 1.00 83.69 85 GLY A C 1
ATOM 716 O O . GLY A 1 85 ? 15.316 6.705 -14.782 1.00 83.69 85 GLY A O 1
ATOM 717 N N . PHE A 1 86 ? 13.867 6.181 -13.145 1.00 80.50 86 PHE A N 1
ATOM 718 C CA . PHE A 1 86 ? 14.509 6.943 -12.070 1.00 80.50 86 PHE A CA 1
ATOM 719 C C . PHE A 1 86 ? 15.749 6.270 -11.461 1.00 80.50 86 PHE A C 1
ATOM 721 O O . PHE A 1 86 ? 16.640 6.970 -10.984 1.00 80.50 86 PHE A O 1
ATOM 728 N N . ASP A 1 87 ? 15.805 4.934 -11.416 1.00 74.00 87 ASP A N 1
ATOM 729 C CA . ASP A 1 87 ? 16.960 4.213 -10.847 1.00 74.00 87 ASP A CA 1
ATOM 730 C C . ASP A 1 87 ? 18.133 4.041 -11.835 1.00 74.00 87 ASP A C 1
ATOM 732 O O . ASP A 1 87 ? 19.188 3.542 -11.442 1.00 74.00 87 ASP A O 1
ATOM 736 N N . ARG A 1 88 ? 17.964 4.463 -13.096 1.00 65.06 88 ARG A N 1
ATOM 737 C CA . ARG A 1 88 ? 19.031 4.539 -14.111 1.00 65.06 88 ARG A CA 1
ATOM 738 C C . ARG A 1 88 ? 19.837 5.827 -13.993 1.00 65.06 88 ARG A C 1
ATOM 740 O O . ARG A 1 88 ? 21.069 5.737 -14.190 1.00 65.06 88 ARG A O 1
#

Foldseek 3Di:
DDDDDDAQDKDFQPVCCVPPVFGIKGFHDWDWDDDPDIDIDTDIDTDDDDPVLSVLVVVCCVVVVDPPVNVVVDDPVVSVVSSVVVVD